Protein AF-A0A543E5F8-F1 (afdb_monomer)

pLDDT: mean 80.6, std 21.1, range [37.22, 97.94]

Radius of gyration: 22.07 Å; Cα contacts (8 Å, |Δi|>4): 85; chains: 1; bounding box: 38×77×28 Å

Sequence (96 aa):
MHVNRTLFATGLLWLAACTGTAGSDSREVTAAQCRAYYEHIYRLDGADLQAMMGEELLARESAVCAEAGTVTKRHYDCAMAARSVDDLQACGAPNT

Mean predicted aligned error: 12.27 Å

Solvent-accessible surface area (backbone atoms only — not comparable to full-atom values): 5901 Å² total; per-residue (Å²): 136,84,86,82,88,80,84,87,85,77,90,75,90,72,89,66,75,81,72,69,66,84,67,88,77,54,66,75,40,45,34,70,51,37,39,54,47,54,47,47,60,34,43,51,73,74,41,60,51,58,83,74,57,34,68,71,53,47,52,50,54,10,42,50,34,31,76,69,48,38,46,39,42,69,44,48,58,45,46,73,67,37,87,39,59,68,51,35,57,74,54,54,79,59,50,125

Foldseek 3Di:
DDDDDDDDDDDDDDPDPPPVPPPPPFPQQALVLLLVLVCQLCVLVVDRPCVVQPDVRSSVVSRVCRVVVQATPQLSVQSNPDNHNVSNVVSPGGRD

Secondary structure (DSSP, 8-state):
-----------------------TTS-PPPHHHHHHHHHHHHHHTT--HHHHH-HHHHHHHHHHHHHHT-S-HHHHHHHHH--SHHHHHHT-----

Structure (mmCIF, N/CA/C/O backbone):
data_AF-A0A543E5F8-F1
#
_entry.id   AF-A0A543E5F8-F1
#
loop_
_atom_site.group_PDB
_atom_site.id
_atom_site.type_symbol
_atom_site.label_atom_id
_atom_site.label_alt_id
_atom_site.label_comp_id
_atom_site.label_asym_id
_atom_site.label_entity_id
_atom_site.label_seq_id
_atom_site.pdbx_PDB_ins_code
_atom_site.Cartn_x
_atom_site.Cartn_y
_atom_site.Cartn_z
_atom_site.occupancy
_atom_site.B_iso_or_equiv
_atom_site.auth_seq_id
_atom_site.auth_comp_id
_atom_site.auth_asym_id
_atom_site.auth_atom_id
_atom_site.pdbx_PDB_model_num
ATOM 1 N N . MET A 1 1 ? 14.422 -62.986 18.089 1.00 38.16 1 MET A N 1
ATOM 2 C CA . MET A 1 1 ? 14.144 -61.998 17.024 1.00 38.16 1 MET A CA 1
ATOM 3 C C . MET A 1 1 ? 15.322 -61.044 16.975 1.00 38.16 1 MET A C 1
ATOM 5 O O . MET A 1 1 ? 15.656 -60.462 17.999 1.00 38.16 1 MET A O 1
ATOM 9 N N . HIS A 1 2 ? 16.032 -61.030 15.847 1.00 37.22 2 HIS A N 1
ATOM 10 C CA . HIS A 1 2 ? 17.306 -60.338 15.686 1.00 37.22 2 HIS A CA 1
ATOM 11 C C . HIS A 1 2 ? 17.143 -58.817 15.589 1.00 37.22 2 HIS A C 1
ATOM 13 O O . HIS A 1 2 ? 16.223 -58.303 14.961 1.00 37.22 2 HIS A O 1
ATOM 19 N N . VAL A 1 3 ? 18.094 -58.153 16.239 1.00 48.59 3 VAL A N 1
ATOM 20 C CA . VAL A 1 3 ? 18.445 -56.734 16.198 1.00 48.59 3 VAL A CA 1
ATOM 21 C C . VAL A 1 3 ? 18.606 -56.251 14.758 1.00 48.59 3 VAL A C 1
ATOM 23 O O . VAL A 1 3 ? 19.259 -56.935 13.983 1.00 48.59 3 VAL A O 1
ATOM 26 N N . ASN A 1 4 ? 18.122 -55.046 14.443 1.00 47.50 4 ASN A N 1
ATOM 27 C CA . ASN A 1 4 ? 18.737 -54.193 13.422 1.00 47.50 4 ASN A CA 1
ATOM 28 C C . ASN A 1 4 ? 18.570 -52.714 13.802 1.00 47.50 4 ASN A C 1
ATOM 30 O O . ASN A 1 4 ? 17.558 -52.077 13.525 1.00 47.50 4 ASN A O 1
ATOM 34 N N . ARG A 1 5 ? 19.596 -52.192 14.489 1.00 48.50 5 ARG A N 1
ATOM 35 C CA . ARG A 1 5 ? 19.892 -50.759 14.594 1.00 48.50 5 ARG A CA 1
ATOM 36 C C . ARG A 1 5 ? 20.572 -50.357 13.290 1.00 48.50 5 ARG A C 1
ATOM 38 O O . ARG A 1 5 ? 21.690 -50.797 13.044 1.00 48.50 5 ARG A O 1
ATOM 45 N N . THR A 1 6 ? 19.942 -49.497 12.504 1.00 52.47 6 THR A N 1
ATOM 46 C CA . THR A 1 6 ? 20.583 -48.854 11.353 1.00 52.47 6 THR A CA 1
ATOM 47 C C . THR A 1 6 ? 20.721 -47.370 11.656 1.00 52.47 6 THR A C 1
ATOM 49 O O . THR A 1 6 ? 19.780 -46.589 11.551 1.00 52.47 6 THR A O 1
ATOM 52 N N . LEU A 1 7 ? 21.919 -47.015 12.117 1.00 51.19 7 LEU A N 1
ATOM 53 C CA . LEU A 1 7 ? 22.430 -45.653 12.167 1.00 51.19 7 LEU A CA 1
ATOM 54 C C . LEU A 1 7 ? 22.637 -45.181 10.723 1.00 51.19 7 LEU A C 1
ATOM 56 O O . LEU A 1 7 ? 23.499 -45.717 10.032 1.00 51.19 7 LEU A O 1
ATOM 60 N N . PHE A 1 8 ? 21.883 -44.180 10.276 1.00 50.41 8 PHE A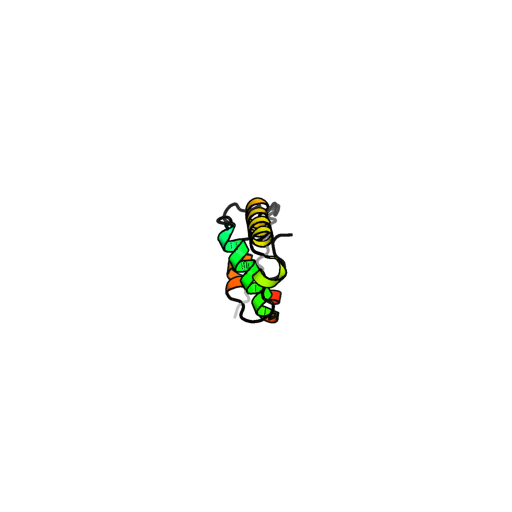 N 1
ATOM 61 C CA . PHE A 1 8 ? 22.243 -43.413 9.085 1.00 50.41 8 PHE A CA 1
ATOM 62 C C . PHE A 1 8 ? 23.006 -42.167 9.526 1.00 50.41 8 PHE A C 1
ATOM 64 O O . PHE A 1 8 ? 22.427 -41.160 9.925 1.00 50.41 8 PHE A O 1
ATOM 71 N N . ALA A 1 9 ? 24.332 -42.281 9.482 1.00 52.19 9 ALA A N 1
ATOM 72 C CA . ALA A 1 9 ? 25.255 -41.161 9.488 1.00 52.19 9 ALA A CA 1
ATOM 73 C C . ALA A 1 9 ? 25.731 -40.930 8.049 1.00 52.19 9 ALA A C 1
ATOM 7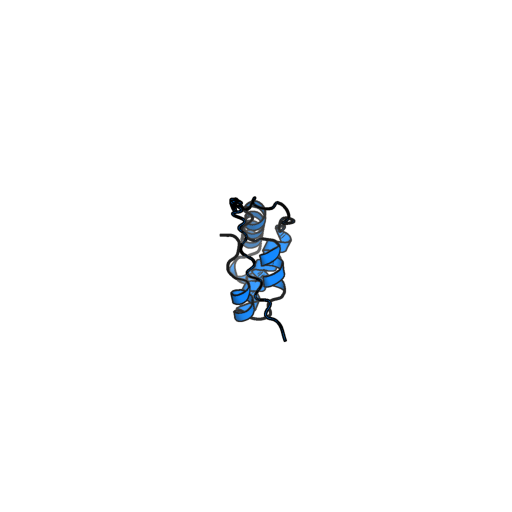5 O O . ALA A 1 9 ? 26.453 -41.757 7.508 1.00 52.19 9 ALA A O 1
ATOM 76 N N . THR A 1 10 ? 25.317 -39.811 7.460 1.00 55.34 10 THR A N 1
ATOM 77 C CA . THR A 1 10 ? 25.920 -39.131 6.296 1.00 55.34 10 THR A CA 1
ATOM 78 C C . THR A 1 10 ? 25.180 -37.794 6.224 1.00 55.34 10 THR A C 1
ATOM 80 O O . THR A 1 10 ? 23.976 -37.778 6.014 1.00 55.34 10 THR A O 1
ATOM 83 N N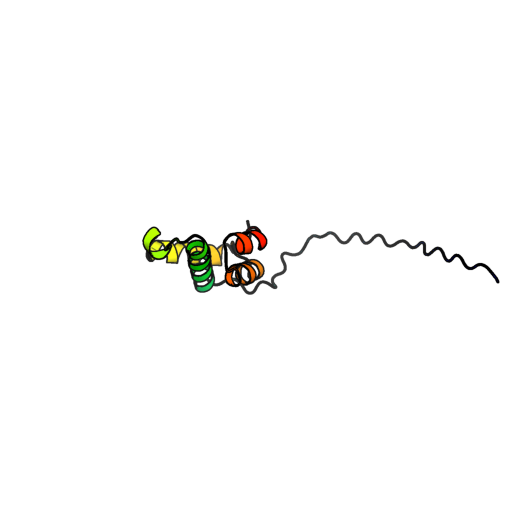 . GLY A 1 11 ? 25.765 -36.645 6.551 1.00 55.16 11 GLY A N 1
ATOM 84 C CA . GLY A 1 11 ? 27.043 -36.178 6.036 1.00 55.16 11 GLY A CA 1
ATOM 85 C C . GLY A 1 11 ? 26.797 -35.542 4.673 1.00 55.16 11 GLY A C 1
ATOM 86 O O . GLY A 1 11 ? 27.077 -36.169 3.664 1.00 55.16 11 GLY A O 1
ATOM 87 N N . LEU A 1 12 ? 26.237 -34.330 4.659 1.00 51.00 12 LEU A N 1
ATOM 88 C CA . LEU A 1 12 ? 26.194 -33.445 3.496 1.00 51.00 12 LEU A CA 1
ATOM 89 C C . LEU A 1 12 ? 26.225 -31.999 4.002 1.00 51.00 12 LEU A C 1
ATOM 91 O O . LEU A 1 12 ? 25.198 -31.376 4.262 1.00 51.00 12 LEU A O 1
ATOM 95 N N . LEU A 1 13 ? 27.449 -31.485 4.159 1.00 48.53 13 LEU A N 1
ATOM 96 C CA . LEU A 1 13 ? 27.703 -30.058 4.028 1.00 48.53 13 LEU A CA 1
ATOM 97 C C . LEU A 1 13 ? 27.240 -29.647 2.627 1.00 48.53 13 LEU A C 1
ATOM 99 O O . LEU A 1 13 ? 27.894 -29.985 1.643 1.00 48.53 13 LEU A O 1
ATOM 103 N N . TRP A 1 14 ? 26.158 -28.883 2.546 1.00 53.84 14 TRP A N 1
ATOM 104 C CA . TRP A 1 14 ? 25.971 -27.951 1.443 1.00 53.84 14 TRP A CA 1
ATOM 105 C C . TRP A 1 14 ? 26.153 -26.550 2.000 1.00 53.84 14 TRP A C 1
ATOM 107 O O . TRP A 1 14 ? 25.241 -25.945 2.557 1.00 53.84 14 TRP A O 1
ATOM 117 N N . LEU A 1 15 ? 27.378 -26.046 1.835 1.00 50.09 15 LEU A N 1
ATOM 118 C CA . LEU A 1 15 ? 27.591 -24.627 1.611 1.00 50.09 15 LEU A CA 1
ATOM 119 C C . LEU A 1 15 ? 26.849 -24.258 0.323 1.00 50.09 15 LEU A C 1
ATOM 121 O O . LEU A 1 15 ? 27.414 -24.300 -0.766 1.00 50.09 15 LEU A O 1
ATOM 125 N N . ALA A 1 16 ? 25.577 -23.912 0.445 1.00 48.59 16 ALA A N 1
ATOM 126 C CA . ALA A 1 16 ? 24.960 -22.993 -0.487 1.00 48.59 16 ALA A CA 1
ATOM 127 C C . ALA A 1 16 ? 24.887 -21.670 0.259 1.00 48.59 16 ALA A C 1
ATOM 129 O O . ALA A 1 16 ? 24.109 -21.502 1.196 1.00 48.59 16 ALA A O 1
ATOM 130 N N . ALA A 1 17 ? 25.773 -20.754 -0.119 1.00 46.75 17 ALA A N 1
ATOM 131 C CA . ALA A 1 17 ? 25.584 -19.353 0.158 1.00 46.75 17 ALA A CA 1
ATOM 132 C C . ALA A 1 17 ? 24.132 -19.004 -0.193 1.00 46.75 17 ALA A C 1
ATOM 134 O O . ALA A 1 17 ? 23.758 -19.000 -1.363 1.00 46.75 17 ALA A O 1
ATOM 135 N N . CYS A 1 18 ? 23.317 -18.678 0.808 1.00 45.91 18 CYS A N 1
ATOM 136 C CA . CYS A 1 18 ? 22.105 -17.907 0.581 1.00 45.91 18 CYS A CA 1
ATOM 137 C C . CYS A 1 18 ? 22.519 -16.454 0.302 1.00 45.91 18 CYS A C 1
ATOM 139 O O . CYS A 1 18 ? 22.052 -15.522 0.944 1.00 45.91 18 CYS A O 1
ATOM 141 N N . THR A 1 19 ? 23.368 -16.247 -0.709 1.00 52.34 19 THR A N 1
ATOM 142 C CA . THR A 1 19 ? 23.105 -15.191 -1.677 1.00 52.34 19 THR A CA 1
ATOM 143 C C . THR A 1 19 ? 21.787 -15.587 -2.323 1.00 52.34 19 THR A C 1
ATOM 145 O O . THR A 1 19 ? 21.757 -16.214 -3.380 1.00 52.34 19 THR A O 1
ATOM 148 N N . GLY A 1 20 ? 20.690 -15.312 -1.614 1.00 41.94 20 GLY A N 1
ATOM 149 C CA . GLY A 1 20 ? 19.387 -15.226 -2.229 1.00 41.94 20 GLY A CA 1
ATOM 150 C C . GLY A 1 20 ? 19.532 -14.116 -3.244 1.00 41.94 20 GLY A C 1
ATOM 151 O O . GLY A 1 20 ? 19.448 -12.940 -2.904 1.00 41.94 20 GLY A O 1
ATOM 152 N N . THR A 1 21 ? 19.863 -14.509 -4.471 1.00 45.22 21 THR A N 1
ATOM 153 C CA . THR A 1 21 ? 19.551 -13.764 -5.674 1.00 45.22 21 THR A CA 1
ATOM 154 C C . THR A 1 21 ? 18.204 -13.121 -5.408 1.00 45.22 21 THR A C 1
ATOM 156 O O . THR A 1 21 ? 17.246 -13.853 -5.144 1.00 45.22 21 THR A O 1
ATOM 159 N N . ALA A 1 22 ? 18.160 -11.788 -5.363 1.00 47.16 22 ALA A N 1
ATOM 160 C CA . ALA A 1 22 ? 16.914 -11.049 -5.423 1.00 47.16 22 ALA A CA 1
ATOM 161 C C . ALA A 1 22 ? 16.201 -11.584 -6.664 1.00 47.16 22 ALA A C 1
ATOM 163 O O . ALA A 1 22 ? 16.571 -11.282 -7.796 1.00 47.16 22 ALA A O 1
ATOM 164 N N . GLY A 1 23 ? 15.323 -12.556 -6.431 1.00 37.94 23 GLY A N 1
ATOM 165 C CA . GLY A 1 23 ? 14.674 -13.312 -7.469 1.00 37.94 23 GLY A CA 1
ATOM 166 C C . GLY A 1 23 ? 13.757 -12.335 -8.158 1.00 37.94 23 GLY A C 1
ATOM 167 O O . GLY A 1 23 ? 12.746 -11.925 -7.584 1.00 37.94 23 GLY A O 1
ATOM 168 N N . SER A 1 24 ? 14.129 -11.965 -9.377 1.00 40.69 24 SER A N 1
ATOM 169 C CA . SER A 1 24 ? 13.292 -11.312 -10.379 1.00 40.69 24 SER A CA 1
ATOM 170 C C . SER A 1 24 ? 12.112 -12.206 -10.803 1.00 40.69 24 SER A C 1
ATOM 172 O O . SER A 1 24 ? 11.852 -12.373 -11.986 1.00 40.69 24 SER A O 1
ATOM 174 N N . ASP A 1 25 ? 11.393 -12.778 -9.835 1.00 44.25 25 ASP A N 1
ATOM 175 C CA . ASP A 1 25 ? 10.074 -13.404 -9.995 1.00 44.25 25 ASP A CA 1
ATOM 176 C C . ASP A 1 25 ? 8.954 -12.514 -9.433 1.00 44.25 25 ASP A C 1
ATOM 178 O O . ASP A 1 25 ? 7.771 -12.862 -9.448 1.00 44.25 25 ASP A O 1
ATOM 182 N N . SER A 1 26 ? 9.298 -11.316 -8.963 1.00 50.03 26 SER A N 1
ATOM 183 C CA . SER A 1 26 ? 8.308 -10.299 -8.639 1.00 50.03 26 SER A CA 1
ATOM 184 C C . SER A 1 26 ? 7.901 -9.618 -9.937 1.00 50.03 26 SER A C 1
ATOM 186 O O . SER A 1 26 ? 8.614 -8.745 -10.419 1.00 50.03 26 SER A O 1
ATOM 188 N N . ARG A 1 27 ? 6.751 -9.983 -10.515 1.00 59.25 27 ARG A N 1
ATOM 189 C CA . ARG A 1 27 ? 6.040 -9.036 -11.387 1.00 59.25 27 ARG A CA 1
ATOM 190 C C . ARG A 1 27 ? 5.941 -7.723 -10.611 1.00 59.25 27 ARG A C 1
ATOM 192 O O . ARG A 1 27 ? 5.341 -7.719 -9.536 1.00 59.25 27 ARG A O 1
ATOM 199 N N . GLU A 1 28 ? 6.601 -6.683 -11.107 1.00 78.19 28 GLU A N 1
ATOM 200 C CA . GLU A 1 28 ? 6.700 -5.391 -10.431 1.00 78.19 28 GLU A CA 1
ATOM 201 C C . GLU A 1 28 ? 5.300 -4.870 -10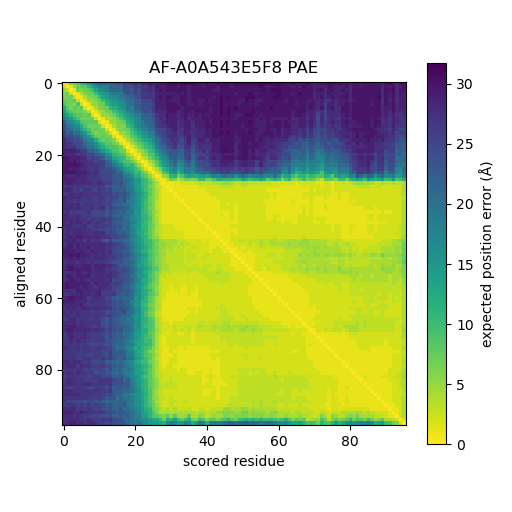.084 1.00 78.19 28 GLU A C 1
ATOM 203 O O . GLU A 1 28 ? 4.356 -4.994 -10.873 1.00 78.19 28 GLU A O 1
ATOM 208 N N . VAL A 1 29 ? 5.150 -4.338 -8.871 1.00 90.25 29 VAL A N 1
ATOM 209 C CA . VAL A 1 29 ? 3.908 -3.691 -8.448 1.00 90.25 29 VAL A CA 1
ATOM 210 C C . VAL A 1 29 ? 3.824 -2.363 -9.190 1.00 90.25 29 VAL A C 1
ATOM 212 O O . VAL A 1 29 ? 4.688 -1.506 -9.055 1.00 90.25 29 VAL A O 1
ATOM 215 N N . THR A 1 30 ? 2.790 -2.202 -10.011 1.00 94.88 30 THR A N 1
ATOM 216 C CA . THR A 1 30 ? 2.587 -0.977 -10.798 1.00 94.88 30 THR A CA 1
ATOM 217 C C . THR A 1 30 ? 2.169 0.196 -9.910 1.00 94.88 30 THR A C 1
ATOM 219 O O . THR A 1 30 ? 1.625 -0.002 -8.825 1.00 94.88 30 THR A O 1
ATOM 222 N N . ALA A 1 31 ? 2.303 1.431 -10.405 1.00 95.62 31 ALA A N 1
ATOM 223 C CA . ALA A 1 31 ? 1.852 2.618 -9.672 1.00 95.62 31 ALA A CA 1
ATOM 224 C C . ALA A 1 31 ? 0.358 2.548 -9.298 1.00 95.62 31 ALA A C 1
ATOM 226 O O . ALA A 1 31 ? -0.027 2.897 -8.187 1.00 95.62 31 ALA A O 1
ATOM 227 N N . ALA A 1 32 ? -0.494 2.015 -10.180 1.00 95.94 32 ALA A N 1
ATOM 228 C CA . ALA A 1 32 ? -1.914 1.818 -9.880 1.00 95.94 32 ALA A CA 1
ATOM 229 C C . ALA A 1 32 ? -2.143 0.810 -8.738 1.00 95.94 32 ALA A C 1
ATOM 231 O O . ALA A 1 32 ? -3.033 0.994 -7.909 1.00 95.94 32 ALA A O 1
ATOM 232 N N . GLN A 1 33 ? -1.326 -0.243 -8.667 1.00 96.62 33 GLN A N 1
ATOM 233 C CA . GLN A 1 33 ? -1.380 -1.210 -7.572 1.00 96.62 33 GLN A CA 1
ATOM 234 C C . GLN A 1 33 ? -0.831 -0.625 -6.269 1.00 96.62 33 GLN A C 1
ATOM 236 O O . GLN A 1 33 ? -1.443 -0.843 -5.230 1.00 96.62 33 GLN A O 1
ATOM 241 N N . CYS A 1 34 ? 0.247 0.162 -6.313 1.00 96.00 34 CYS A N 1
ATOM 242 C CA . CYS A 1 34 ? 0.733 0.913 -5.154 1.00 96.00 34 CYS A CA 1
ATOM 243 C C . CYS A 1 34 ? -0.340 1.866 -4.612 1.00 96.00 34 CYS A C 1
ATOM 245 O O . CYS A 1 34 ? -0.583 1.891 -3.408 1.00 96.00 34 CYS A O 1
ATOM 247 N N . ARG A 1 35 ? -1.052 2.578 -5.494 1.00 96.81 35 ARG A N 1
ATOM 248 C CA . ARG A 1 35 ? -2.178 3.431 -5.098 1.00 96.81 35 ARG A CA 1
ATOM 249 C C . ARG A 1 35 ? -3.262 2.635 -4.377 1.00 96.81 35 ARG A C 1
ATOM 251 O O . ARG A 1 35 ? -3.625 2.970 -3.254 1.00 96.81 35 ARG A O 1
ATOM 258 N N . ALA A 1 36 ? -3.739 1.560 -5.005 1.00 97.19 36 ALA A N 1
ATOM 259 C CA . ALA A 1 36 ? -4.774 0.706 -4.428 1.00 97.19 36 ALA A CA 1
ATOM 260 C C . ALA A 1 36 ? -4.335 0.089 -3.090 1.00 97.19 36 ALA A C 1
ATOM 262 O O . ALA A 1 36 ? -5.147 -0.036 -2.176 1.00 97.19 36 ALA A O 1
ATOM 263 N N . TYR A 1 37 ? -3.054 -0.268 -2.970 1.00 96.56 37 TYR A N 1
ATOM 264 C CA . TYR A 1 37 ? -2.444 -0.743 -1.733 1.00 96.56 37 TYR A CA 1
ATOM 265 C C . TYR A 1 37 ? -2.516 0.314 -0.632 1.00 96.56 37 TYR A C 1
ATOM 267 O O . TYR A 1 37 ? -3.047 0.024 0.439 1.00 96.56 37 TYR A O 1
ATOM 275 N N . TYR A 1 38 ? -2.055 1.539 -0.895 1.00 95.94 38 TYR A N 1
ATOM 276 C CA . TYR A 1 38 ? -2.094 2.609 0.097 1.00 95.94 38 TYR A CA 1
ATOM 277 C C . TYR A 1 38 ? -3.531 2.938 0.516 1.00 95.94 38 TYR A C 1
ATOM 279 O O . TYR A 1 38 ? -3.848 2.937 1.703 1.00 95.94 38 TYR A O 1
ATOM 287 N N . GLU A 1 39 ? -4.441 3.128 -0.438 1.00 96.81 39 GLU A N 1
ATOM 288 C CA . GLU A 1 39 ? -5.855 3.373 -0.133 1.00 96.81 39 GLU A CA 1
ATOM 289 C C . GLU A 1 39 ? -6.469 2.232 0.694 1.00 96.81 39 GLU A C 1
ATOM 291 O O . GLU A 1 39 ? -7.265 2.469 1.604 1.00 96.81 39 GLU A O 1
ATOM 296 N N . HIS A 1 40 ? -6.096 0.981 0.408 1.00 97.19 40 HIS A N 1
ATOM 297 C CA . HIS A 1 40 ? -6.589 -0.167 1.154 1.00 97.19 40 HIS A CA 1
ATOM 298 C C . HIS A 1 40 ? -6.093 -0.182 2.601 1.00 97.19 40 HIS A C 1
ATOM 300 O O . HIS A 1 40 ? -6.931 -0.278 3.498 1.00 97.19 40 HIS A O 1
ATOM 306 N N . ILE A 1 41 ? -4.786 -0.048 2.843 1.00 95.69 41 ILE A N 1
ATOM 307 C CA . ILE A 1 41 ? -4.238 -0.128 4.206 1.00 95.69 41 ILE A CA 1
ATOM 308 C C . ILE A 1 41 ? -4.717 1.026 5.095 1.00 95.69 41 ILE A C 1
ATOM 310 O O . ILE A 1 41 ? -5.003 0.805 6.266 1.00 95.69 41 ILE A O 1
ATOM 314 N N . TYR A 1 42 ? -4.885 2.231 4.541 1.00 95.31 42 TYR A N 1
ATOM 315 C CA . TYR A 1 42 ? -5.417 3.369 5.297 1.00 95.31 42 TYR A CA 1
ATOM 316 C C . TYR A 1 42 ? -6.906 3.201 5.601 1.00 95.31 42 TYR A C 1
ATOM 318 O O . TYR A 1 42 ? -7.354 3.509 6.702 1.00 95.31 42 TYR A O 1
ATOM 326 N N . ARG A 1 43 ? -7.674 2.621 4.673 1.00 96.25 43 ARG A N 1
ATOM 327 C CA . ARG A 1 43 ? -9.081 2.295 4.922 1.00 96.25 43 ARG A CA 1
ATOM 328 C C . ARG A 1 43 ? -9.255 1.237 6.013 1.00 96.25 43 ARG A C 1
ATOM 330 O O . ARG A 1 43 ? -10.246 1.305 6.735 1.00 96.25 43 ARG A O 1
ATOM 337 N N . LEU A 1 44 ? -8.333 0.278 6.149 1.00 95.69 44 LEU A N 1
ATOM 338 C CA . LEU A 1 44 ? -8.358 -0.681 7.266 1.00 95.69 44 LEU A CA 1
ATOM 339 C C . LEU A 1 44 ? -8.241 0.019 8.631 1.00 95.69 44 LEU A C 1
ATOM 341 O O . LEU A 1 44 ? -8.807 -0.471 9.603 1.00 95.69 44 LEU A O 1
ATOM 345 N N . ASP A 1 45 ? -7.575 1.175 8.677 1.00 93.19 45 ASP A N 1
ATOM 346 C CA . ASP A 1 45 ? -7.450 2.049 9.853 1.00 93.19 45 ASP A CA 1
ATOM 347 C C . ASP A 1 45 ? -8.552 3.134 9.922 1.00 93.19 45 ASP A C 1
ATOM 349 O O . ASP A 1 45 ? -8.518 4.045 10.745 1.00 93.19 45 ASP A O 1
ATOM 353 N N . GLY A 1 46 ? -9.558 3.064 9.042 1.00 93.94 46 GLY A N 1
ATOM 354 C CA . GLY A 1 46 ? -10.671 4.019 8.998 1.00 93.94 46 GLY A CA 1
ATOM 355 C C . GLY A 1 46 ? -10.322 5.395 8.418 1.00 93.94 46 GLY A C 1
ATOM 356 O O . GLY A 1 46 ? -11.114 6.327 8.559 1.00 93.94 46 GLY A O 1
ATOM 357 N N . ALA A 1 47 ? -9.172 5.533 7.757 1.00 94.44 47 ALA A N 1
ATOM 358 C CA . ALA A 1 47 ? -8.718 6.775 7.144 1.00 94.44 47 ALA A CA 1
ATOM 359 C C . ALA A 1 47 ? -9.036 6.840 5.638 1.00 94.44 47 ALA A C 1
ATOM 361 O O . ALA A 1 47 ? -8.917 5.852 4.910 1.00 94.44 47 ALA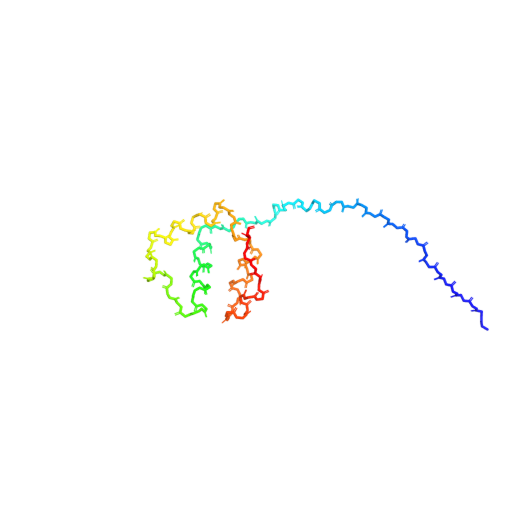 A O 1
ATOM 362 N N . ASP A 1 48 ? -9.393 8.035 5.160 1.00 93.12 48 ASP A N 1
ATOM 363 C CA . ASP A 1 48 ? -9.515 8.343 3.732 1.00 93.12 48 ASP A CA 1
ATOM 364 C C . ASP A 1 48 ? -8.222 9.003 3.242 1.00 93.12 48 ASP A C 1
ATOM 366 O O . ASP A 1 48 ? -7.987 10.202 3.422 1.00 93.12 48 ASP A O 1
ATOM 370 N N . LEU A 1 49 ? -7.368 8.192 2.620 1.00 91.44 49 LEU A N 1
ATOM 371 C CA . LEU A 1 49 ? -6.061 8.632 2.150 1.00 91.44 49 LEU A CA 1
ATOM 372 C C . LEU A 1 49 ? -6.148 9.739 1.094 1.00 91.44 49 LEU A C 1
ATOM 374 O O . LEU A 1 49 ? -5.323 10.655 1.086 1.00 91.44 49 LEU A O 1
ATOM 378 N N . GLN A 1 50 ? -7.151 9.674 0.217 1.00 90.69 50 GLN A N 1
ATOM 379 C CA . GLN A 1 50 ? -7.335 10.656 -0.844 1.00 90.69 50 GLN A CA 1
ATOM 380 C C . GLN A 1 50 ? -7.705 12.018 -0.251 1.00 90.69 50 GLN A C 1
ATOM 382 O O . GLN A 1 50 ? -7.146 13.036 -0.663 1.00 90.69 50 GLN A O 1
ATOM 387 N N . ALA A 1 51 ? -8.583 12.040 0.756 1.00 92.56 51 ALA A N 1
ATOM 388 C CA . ALA A 1 51 ? -8.934 13.262 1.479 1.00 92.56 51 ALA A CA 1
ATOM 389 C C . ALA A 1 51 ? -7.752 13.845 2.276 1.00 92.56 51 ALA A C 1
ATOM 391 O O . ALA A 1 51 ? -7.646 15.063 2.415 1.00 92.56 51 ALA A O 1
ATOM 392 N N . MET A 1 52 ? -6.858 12.993 2.787 1.00 93.12 52 MET A N 1
ATOM 393 C CA . MET A 1 52 ? -5.698 13.415 3.581 1.00 93.12 52 MET A CA 1
ATOM 394 C C . MET A 1 52 ? -4.542 13.966 2.738 1.00 93.12 52 MET A C 1
ATOM 396 O O . MET A 1 52 ? -3.912 14.945 3.134 1.00 93.12 52 MET A O 1
ATOM 400 N N . MET A 1 53 ? -4.231 13.326 1.609 1.00 92.38 53 MET A N 1
ATOM 401 C CA . MET A 1 53 ? -3.052 13.654 0.795 1.00 92.38 53 MET A CA 1
ATOM 402 C C . MET A 1 53 ? -3.377 14.505 -0.433 1.00 92.38 53 MET A C 1
ATOM 404 O O . MET A 1 53 ? -2.519 15.245 -0.912 1.00 92.38 53 MET A O 1
ATOM 408 N N . GLY A 1 54 ? -4.599 14.398 -0.954 1.00 94.56 54 GLY A N 1
ATOM 409 C CA . GLY A 1 54 ? -4.957 14.914 -2.269 1.00 94.56 54 GLY A CA 1
ATOM 410 C C . GLY A 1 54 ? -4.415 14.056 -3.420 1.00 94.56 54 GLY A C 1
ATOM 411 O O . GLY A 1 54 ? -3.472 13.276 -3.278 1.00 94.56 54 GLY A O 1
ATOM 412 N N . GLU A 1 55 ? -5.027 14.219 -4.595 1.00 94.19 55 GLU A N 1
ATOM 413 C CA . GLU A 1 55 ? -4.740 13.416 -5.794 1.00 94.19 55 GLU A CA 1
ATOM 414 C C . GLU A 1 55 ? -3.294 13.521 -6.283 1.00 94.19 55 GLU A C 1
ATOM 416 O O . GLU A 1 55 ? -2.686 12.513 -6.633 1.00 94.19 55 GLU A O 1
ATOM 421 N N . GLU A 1 56 ? -2.735 14.732 -6.312 1.00 95.38 56 GLU A N 1
ATOM 422 C CA . GLU A 1 56 ? -1.397 14.974 -6.862 1.00 95.38 56 GLU A CA 1
ATOM 423 C C . GLU A 1 56 ? -0.314 14.259 -6.046 1.00 95.38 56 GLU A C 1
ATOM 425 O O . GLU A 1 56 ? 0.533 13.556 -6.602 1.00 95.38 56 GLU A O 1
ATOM 430 N N . LEU A 1 57 ? -0.371 14.391 -4.718 1.00 93.75 57 LEU A N 1
ATOM 431 C CA . LEU A 1 57 ? 0.592 13.751 -3.832 1.00 93.75 57 LEU A CA 1
ATOM 432 C C . LEU A 1 57 ? 0.422 12.230 -3.845 1.00 93.75 57 LEU A C 1
ATOM 434 O O . LEU A 1 57 ? 1.413 11.513 -3.955 1.00 93.75 57 LEU A O 1
ATOM 438 N N . LEU A 1 58 ? -0.817 11.729 -3.804 1.00 94.94 58 LEU A N 1
ATOM 439 C CA . LEU A 1 58 ? -1.081 10.291 -3.867 1.00 94.94 58 LEU A CA 1
ATOM 440 C C . LEU A 1 58 ? -0.584 9.672 -5.183 1.00 94.94 58 LEU A C 1
ATOM 442 O O . LEU A 1 58 ? 0.011 8.592 -5.170 1.00 94.94 58 LEU A O 1
ATOM 446 N N . ALA A 1 59 ? -0.779 10.353 -6.315 1.00 95.81 59 ALA A N 1
ATOM 447 C CA . ALA A 1 59 ? -0.264 9.909 -7.608 1.00 95.81 59 ALA A CA 1
ATOM 448 C C . ALA A 1 59 ? 1.272 9.853 -7.621 1.00 95.81 59 ALA A C 1
ATOM 450 O O . ALA A 1 59 ? 1.845 8.864 -8.086 1.00 95.81 59 ALA A O 1
ATOM 451 N N . ARG A 1 60 ? 1.935 10.875 -7.064 1.00 96.06 60 ARG A N 1
ATOM 452 C CA . ARG A 1 60 ? 3.397 10.920 -6.947 1.00 96.06 60 ARG A CA 1
ATOM 453 C C . ARG A 1 60 ? 3.941 9.792 -6.070 1.00 96.06 60 ARG A C 1
ATOM 455 O O . ARG A 1 60 ? 4.828 9.070 -6.512 1.00 96.06 60 ARG A O 1
ATOM 462 N N . GLU A 1 61 ? 3.404 9.610 -4.866 1.00 94.94 61 GLU A N 1
ATOM 463 C CA . GLU A 1 61 ? 3.862 8.563 -3.938 1.00 94.94 61 GLU A CA 1
ATOM 464 C C . GLU A 1 61 ? 3.642 7.158 -4.514 1.00 94.94 61 GLU A C 1
ATOM 466 O O . GLU A 1 61 ? 4.482 6.270 -4.379 1.00 94.94 61 GLU A O 1
ATOM 471 N N . SER A 1 62 ? 2.545 6.966 -5.248 1.00 95.00 62 SER A N 1
ATOM 472 C CA . SER A 1 62 ? 2.262 5.699 -5.926 1.00 95.00 62 SER A CA 1
ATOM 473 C C . SER A 1 62 ? 3.258 5.397 -7.051 1.00 95.00 62 SER A C 1
ATOM 475 O O . SER A 1 62 ? 3.643 4.241 -7.228 1.00 95.00 62 SER A O 1
ATOM 477 N N . ALA A 1 63 ? 3.700 6.417 -7.794 1.00 94.50 63 ALA A N 1
ATOM 478 C CA . ALA A 1 63 ? 4.751 6.269 -8.801 1.00 94.50 63 ALA A CA 1
ATOM 479 C C . ALA A 1 63 ? 6.101 5.923 -8.154 1.00 94.50 63 ALA A C 1
ATOM 481 O O . ALA A 1 63 ? 6.738 4.954 -8.562 1.00 94.50 63 ALA A O 1
ATOM 482 N N . VAL A 1 64 ? 6.477 6.636 -7.086 1.00 94.19 64 VAL A N 1
ATOM 483 C CA . VAL A 1 64 ? 7.713 6.371 -6.330 1.00 94.19 64 VAL A CA 1
ATOM 484 C C . VAL A 1 64 ? 7.725 4.950 -5.766 1.00 94.19 64 VAL A C 1
ATOM 486 O O . VAL A 1 64 ? 8.741 4.270 -5.857 1.00 94.19 64 VAL A O 1
ATOM 489 N N . CYS A 1 65 ? 6.602 4.465 -5.234 1.00 93.06 65 CYS A N 1
ATOM 490 C CA . CYS A 1 65 ? 6.471 3.092 -4.743 1.00 93.06 65 CYS A CA 1
ATOM 491 C C . CYS A 1 65 ? 6.791 2.042 -5.818 1.00 93.06 65 CYS A C 1
ATOM 493 O O . CYS A 1 65 ? 7.522 1.085 -5.549 1.00 93.06 65 CYS A O 1
ATOM 495 N N . ALA A 1 66 ? 6.273 2.238 -7.032 1.00 92.19 66 ALA A N 1
ATOM 496 C CA . ALA A 1 66 ? 6.506 1.329 -8.148 1.00 92.19 66 ALA A CA 1
ATOM 497 C C . ALA A 1 66 ? 7.961 1.383 -8.636 1.00 92.19 66 ALA A C 1
ATOM 499 O O . ALA A 1 66 ? 8.572 0.340 -8.849 1.00 92.19 66 ALA A O 1
ATOM 500 N N . GLU A 1 67 ? 8.529 2.585 -8.758 1.00 91.62 67 GLU A N 1
ATOM 501 C CA . GLU A 1 67 ? 9.914 2.790 -9.202 1.00 91.62 67 GLU A CA 1
ATOM 502 C C . GLU A 1 67 ? 10.942 2.264 -8.193 1.00 91.62 67 GLU A C 1
ATOM 504 O O . GLU A 1 67 ? 11.930 1.639 -8.573 1.00 91.62 67 GLU A O 1
ATOM 509 N N . ALA A 1 68 ? 10.714 2.506 -6.901 1.00 89.50 68 ALA A N 1
ATOM 510 C CA . ALA A 1 68 ? 11.622 2.098 -5.835 1.00 89.50 68 ALA A CA 1
ATOM 511 C C . ALA A 1 68 ? 11.431 0.634 -5.409 1.00 89.50 68 ALA A C 1
ATOM 513 O O . ALA A 1 68 ? 12.271 0.092 -4.691 1.00 89.50 68 ALA A O 1
ATOM 514 N N . GLY A 1 69 ? 10.334 -0.015 -5.816 1.00 88.88 69 GLY A N 1
ATOM 515 C CA . GLY A 1 69 ? 10.039 -1.396 -5.437 1.00 88.88 69 GLY A CA 1
ATOM 516 C C . GLY A 1 69 ? 9.833 -1.576 -3.929 1.00 88.88 69 GLY A C 1
ATOM 517 O O . GLY A 1 69 ? 10.163 -2.634 -3.382 1.00 88.88 69 GLY A O 1
ATOM 518 N N . THR A 1 70 ? 9.295 -0.555 -3.251 1.00 88.38 70 THR A N 1
ATOM 519 C CA . THR A 1 70 ? 9.052 -0.575 -1.794 1.00 88.38 70 THR A CA 1
ATOM 520 C C . THR A 1 70 ? 7.963 -1.572 -1.408 1.00 88.38 70 THR A C 1
ATOM 522 O O . THR A 1 70 ? 7.908 -2.038 -0.275 1.00 88.38 70 THR A O 1
ATOM 525 N N . VAL A 1 71 ? 7.107 -1.976 -2.349 1.00 91.81 71 VAL A N 1
ATOM 526 C CA . VAL A 1 71 ? 6.097 -3.016 -2.143 1.00 91.81 71 VAL A CA 1
ATOM 527 C C . VAL A 1 71 ? 6.385 -4.194 -3.067 1.00 91.81 71 VAL A C 1
ATOM 529 O O . VAL A 1 71 ? 6.268 -4.096 -4.286 1.00 91.81 71 VAL A O 1
ATOM 532 N N . THR A 1 72 ? 6.731 -5.349 -2.489 1.00 91.19 72 THR A N 1
ATOM 533 C CA . THR A 1 72 ? 6.848 -6.589 -3.276 1.00 91.19 72 THR A CA 1
ATOM 534 C C . THR A 1 72 ? 5.472 -7.105 -3.689 1.00 91.19 72 THR A C 1
ATOM 536 O O . THR A 1 72 ? 4.489 -6.922 -2.970 1.00 91.19 72 THR A O 1
ATOM 539 N N . LYS A 1 73 ? 5.401 -7.860 -4.793 1.00 91.50 73 LYS A N 1
ATOM 540 C CA . LYS A 1 73 ? 4.155 -8.515 -5.225 1.00 91.50 73 LYS A CA 1
ATOM 541 C C . LYS A 1 73 ? 3.558 -9.423 -4.145 1.00 91.50 73 LYS A C 1
ATOM 543 O O . LYS A 1 73 ? 2.347 -9.438 -3.959 1.00 91.50 73 LYS A O 1
ATOM 548 N N . ARG A 1 74 ? 4.413 -10.143 -3.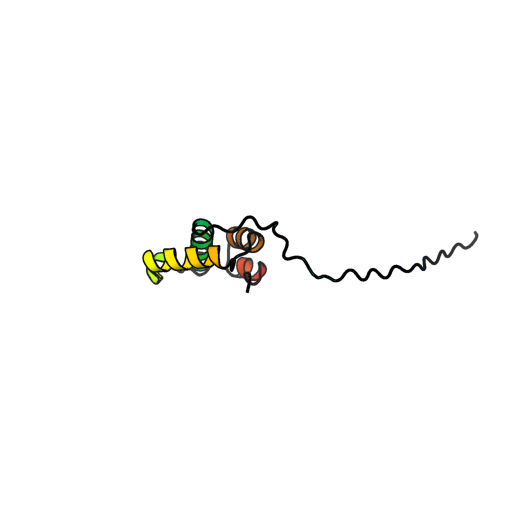409 1.00 92.69 74 ARG A N 1
ATOM 549 C CA . ARG A 1 74 ? 4.002 -11.008 -2.294 1.00 92.69 74 ARG A CA 1
ATOM 550 C C . ARG A 1 74 ? 3.346 -10.207 -1.170 1.00 92.69 74 ARG A C 1
ATOM 552 O O . ARG A 1 74 ? 2.301 -10.613 -0.674 1.00 92.69 74 ARG A O 1
ATOM 559 N N . HIS A 1 75 ? 3.960 -9.090 -0.775 1.00 94.31 75 HIS A N 1
ATOM 560 C CA . HIS A 1 75 ? 3.399 -8.215 0.258 1.00 94.31 75 HIS A CA 1
ATOM 561 C C . HIS A 1 75 ? 2.086 -7.590 -0.206 1.00 94.31 75 HIS A C 1
ATOM 563 O O . HIS A 1 75 ? 1.105 -7.638 0.524 1.00 94.31 75 HIS A O 1
ATOM 569 N N . TYR A 1 76 ? 2.051 -7.087 -1.444 1.00 95.56 76 TYR A N 1
ATOM 570 C CA . TYR A 1 76 ? 0.840 -6.558 -2.068 1.00 95.56 76 TYR A CA 1
ATOM 571 C C . TYR A 1 76 ? -0.319 -7.560 -2.001 1.00 95.56 76 TYR A C 1
ATOM 573 O O . TYR A 1 76 ? -1.392 -7.219 -1.513 1.00 95.56 76 TYR A O 1
ATOM 581 N N . ASP A 1 77 ? -0.102 -8.806 -2.431 1.00 95.88 77 ASP A N 1
ATOM 582 C CA . ASP A 1 77 ? -1.153 -9.830 -2.442 1.00 95.88 77 ASP A CA 1
ATOM 583 C C . ASP A 1 77 ? -1.666 -10.163 -1.037 1.00 95.88 77 ASP A C 1
ATOM 585 O O . ASP A 1 77 ? -2.871 -10.322 -0.848 1.00 95.88 77 ASP A O 1
ATOM 589 N N . CYS A 1 78 ? -0.765 -10.242 -0.052 1.00 96.50 78 CYS A N 1
ATOM 590 C CA . CYS A 1 78 ? -1.148 -10.463 1.340 1.00 96.50 78 CYS A CA 1
ATOM 591 C C . CYS A 1 78 ? -1.960 -9.282 1.885 1.00 96.50 78 CYS A C 1
ATOM 593 O O . CYS A 1 78 ? -3.069 -9.466 2.385 1.00 96.50 78 CYS A O 1
ATOM 595 N N . ALA A 1 79 ? -1.439 -8.063 1.726 1.00 96.88 79 ALA A N 1
ATOM 596 C CA . ALA A 1 79 ? -2.057 -6.852 2.244 1.00 96.88 79 ALA A CA 1
ATOM 597 C C . ALA A 1 79 ? -3.434 -6.593 1.626 1.00 96.88 79 ALA A C 1
ATOM 599 O O . ALA A 1 79 ? -4.348 -6.208 2.339 1.00 96.88 79 ALA A O 1
ATOM 600 N N . MET A 1 80 ? -3.621 -6.858 0.330 1.00 97.69 80 MET A N 1
ATOM 601 C CA . MET A 1 80 ? -4.921 -6.689 -0.333 1.00 97.69 80 MET A CA 1
ATOM 602 C C . MET A 1 80 ? -5.966 -7.740 0.076 1.00 97.69 80 MET A C 1
ATOM 604 O O . MET A 1 80 ? -7.157 -7.541 -0.170 1.00 97.69 80 MET A O 1
ATOM 608 N N . ALA A 1 81 ? -5.541 -8.861 0.667 1.00 97.94 81 ALA A N 1
ATOM 609 C CA . ALA A 1 81 ? -6.434 -9.877 1.220 1.00 97.94 81 ALA A CA 1
ATOM 610 C C . ALA A 1 81 ? -6.808 -9.613 2.691 1.00 97.94 81 ALA A C 1
ATOM 612 O O . ALA A 1 81 ? -7.766 -10.219 3.187 1.00 97.94 81 ALA A O 1
ATOM 613 N N . ALA A 1 82 ? -6.075 -8.728 3.375 1.00 97.56 82 ALA A N 1
ATOM 614 C CA . ALA A 1 82 ? -6.324 -8.356 4.761 1.00 97.56 82 ALA A CA 1
ATOM 615 C C . ALA A 1 82 ? -7.696 -7.679 4.920 1.00 97.56 82 ALA A C 1
ATOM 617 O O . ALA A 1 82 ? -8.181 -6.967 4.037 1.00 97.56 82 ALA A O 1
ATOM 618 N N . ARG A 1 83 ? -8.352 -7.919 6.060 1.00 97.25 83 ARG A N 1
ATOM 619 C CA . ARG A 1 83 ? -9.663 -7.323 6.384 1.00 97.25 83 ARG A CA 1
ATOM 620 C C . ARG A 1 83 ? -9.631 -6.482 7.652 1.00 97.25 83 ARG A C 1
ATOM 622 O O . ARG A 1 83 ? -10.643 -5.884 8.012 1.00 97.25 83 ARG A O 1
ATOM 629 N N . SER A 1 84 ? -8.486 -6.448 8.320 1.00 97.12 84 SER A N 1
ATOM 630 C CA . SER A 1 84 ? -8.241 -5.727 9.559 1.00 97.12 84 SER A CA 1
ATOM 631 C C . SER A 1 84 ? -6.777 -5.293 9.633 1.00 97.12 84 SER A C 1
ATOM 633 O O . SER A 1 84 ? -5.925 -5.813 8.907 1.00 97.12 84 SER A O 1
ATOM 635 N N . VAL A 1 85 ? -6.476 -4.355 10.532 1.00 96.25 85 VAL A N 1
ATOM 636 C CA . VAL A 1 85 ? -5.093 -3.947 10.821 1.00 96.25 85 VAL A CA 1
ATOM 637 C C . VAL A 1 85 ? -4.271 -5.126 11.356 1.00 96.25 85 VAL A C 1
ATOM 639 O O . VAL A 1 85 ? -3.110 -5.267 10.980 1.00 96.25 85 VAL A O 1
ATOM 642 N N . ASP A 1 86 ? -4.872 -6.016 12.148 1.00 97.12 86 ASP A N 1
ATOM 643 C CA . ASP A 1 8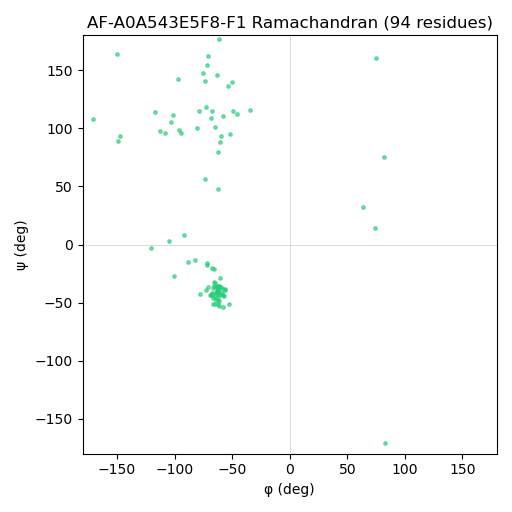6 ? -4.199 -7.212 12.673 1.00 97.12 86 ASP A CA 1
ATOM 644 C C . ASP A 1 86 ? -3.788 -8.179 11.546 1.00 97.12 86 ASP A C 1
ATOM 646 O O . ASP A 1 86 ? -2.656 -8.669 11.526 1.00 97.12 86 ASP A O 1
ATOM 650 N N . ASP A 1 87 ? -4.663 -8.404 10.556 1.00 97.25 87 ASP A N 1
ATOM 651 C CA . ASP A 1 87 ? -4.330 -9.215 9.372 1.00 97.25 87 ASP A CA 1
ATOM 652 C C . ASP A 1 87 ? -3.186 -8.582 8.567 1.00 97.25 87 ASP A C 1
ATOM 654 O O . ASP A 1 87 ? -2.289 -9.278 8.088 1.00 97.25 87 ASP A O 1
ATOM 658 N N . LEU A 1 88 ? -3.200 -7.252 8.428 1.00 95.50 88 LEU A N 1
ATOM 659 C CA . LEU A 1 88 ? -2.149 -6.518 7.728 1.00 95.50 88 LEU A CA 1
ATOM 660 C C . LEU A 1 88 ? -0.802 -6.646 8.451 1.00 95.50 88 LEU A C 1
ATOM 662 O O . LEU A 1 88 ? 0.224 -6.845 7.802 1.00 95.50 88 LEU A O 1
ATOM 666 N N . GLN A 1 89 ? -0.791 -6.582 9.785 1.00 95.38 89 GLN A N 1
ATOM 667 C CA . GLN A 1 89 ? 0.421 -6.791 10.581 1.00 95.38 89 GLN A CA 1
ATOM 668 C C . GLN A 1 89 ? 0.992 -8.202 10.392 1.00 95.38 89 GLN A C 1
ATOM 670 O O . GLN A 1 89 ? 2.213 -8.366 10.330 1.00 95.38 89 GLN A O 1
ATOM 675 N N . ALA A 1 90 ? 0.134 -9.214 10.229 1.00 96.81 90 ALA A N 1
ATOM 676 C CA . ALA A 1 90 ? 0.559 -10.585 9.955 1.00 96.81 90 ALA A CA 1
ATOM 677 C C . ALA A 1 90 ? 1.255 -10.751 8.586 1.00 96.81 90 ALA A C 1
ATOM 679 O O . ALA A 1 90 ? 2.037 -11.688 8.415 1.00 96.81 90 ALA A O 1
ATOM 680 N N . CYS A 1 91 ? 1.036 -9.834 7.633 1.00 93.62 91 CYS A N 1
ATOM 681 C CA . CYS A 1 91 ? 1.764 -9.803 6.359 1.00 93.62 91 CYS A CA 1
ATOM 682 C C . CYS A 1 91 ? 3.231 -9.359 6.500 1.00 93.62 91 CYS A C 1
ATOM 684 O O . CYS A 1 91 ? 4.032 -9.614 5.597 1.00 93.62 91 CYS A O 1
ATOM 686 N N . GLY A 1 92 ? 3.603 -8.745 7.630 1.00 92.75 92 GLY A N 1
ATOM 687 C CA . GLY A 1 92 ? 4.943 -8.221 7.884 1.00 92.75 92 GLY A CA 1
ATOM 688 C C . GLY A 1 92 ? 5.177 -6.830 7.290 1.00 92.75 92 GLY A C 1
ATOM 689 O O . GLY A 1 92 ? 4.252 -6.151 6.849 1.00 92.75 92 GLY A O 1
ATOM 690 N N . ALA A 1 93 ? 6.430 -6.376 7.317 1.00 88.31 93 ALA A N 1
ATOM 691 C 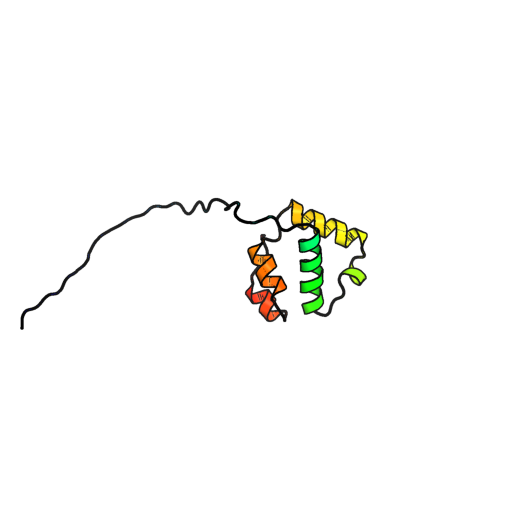CA . ALA A 1 93 ? 6.799 -5.100 6.717 1.00 88.31 93 ALA A CA 1
ATOM 692 C C . ALA A 1 93 ? 6.847 -5.206 5.178 1.00 88.31 93 ALA A C 1
ATOM 694 O O . ALA A 1 93 ? 7.229 -6.259 4.651 1.00 88.31 93 ALA A O 1
ATOM 695 N N . PRO A 1 94 ? 6.519 -4.117 4.454 1.00 84.94 94 PRO A N 1
ATOM 696 C CA . PRO A 1 94 ? 6.819 -4.015 3.029 1.00 84.94 94 PRO A CA 1
ATOM 697 C C . PRO A 1 94 ? 8.341 -4.093 2.788 1.00 84.94 94 PRO A C 1
ATOM 699 O O . PRO A 1 94 ? 9.128 -4.189 3.729 1.00 84.94 94 PRO A O 1
ATOM 702 N N . ASN A 1 95 ? 8.767 -4.086 1.523 1.00 75.94 95 ASN A N 1
ATOM 703 C CA . ASN A 1 95 ? 10.184 -4.161 1.167 1.00 75.94 95 ASN A CA 1
ATOM 704 C C . ASN A 1 95 ? 10.890 -2.890 1.669 1.00 75.94 95 ASN A C 1
ATOM 706 O O . ASN A 1 95 ? 10.728 -1.823 1.079 1.00 75.94 95 ASN A O 1
ATOM 710 N N . THR A 1 96 ? 11.587 -2.993 2.800 1.00 56.38 96 THR A N 1
ATOM 711 C CA . THR A 1 96 ? 12.377 -1.904 3.392 1.00 56.38 96 THR A CA 1
ATOM 712 C C . THR A 1 96 ? 13.728 -1.781 2.721 1.00 56.38 96 THR A C 1
ATOM 714 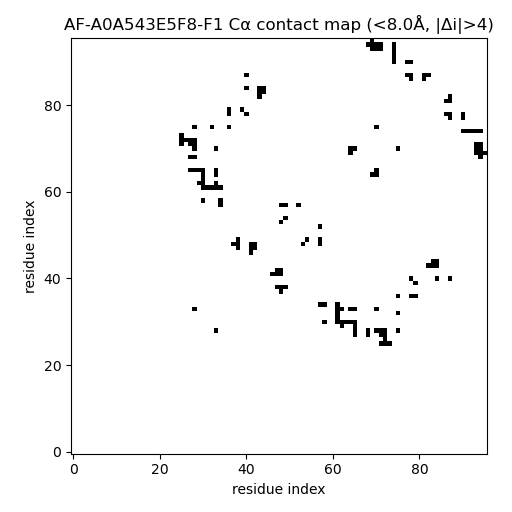O O . THR A 1 96 ? 14.406 -2.833 2.637 1.00 56.38 96 THR A O 1
#